Protein AF-A0A2V9NSS1-F1 (afdb_monomer)

Radius of gyration: 25.89 Å; Cα contacts (8 Å, |Δi|>4): 70; chains: 1; bounding box: 56×32×61 Å

Structure (mmCIF, N/CA/C/O backbone):
data_AF-A0A2V9NSS1-F1
#
_entry.id   AF-A0A2V9NSS1-F1
#
loop_
_atom_site.group_PDB
_atom_site.id
_atom_site.type_symbol
_atom_site.label_atom_id
_atom_site.label_alt_id
_atom_site.label_comp_id
_atom_site.label_asym_id
_atom_site.label_entity_id
_atom_site.label_seq_id
_atom_site.pdbx_PDB_ins_code
_atom_site.Cartn_x
_atom_site.Cartn_y
_atom_site.Cartn_z
_atom_site.occupancy
_atom_site.B_iso_or_equiv
_atom_site.auth_seq_id
_atom_site.auth_comp_id
_atom_site.auth_asym_id
_atom_site.auth_atom_id
_atom_site.pdbx_PDB_model_num
ATOM 1 N N . MET A 1 1 ? 8.053 7.323 -10.081 1.00 47.12 1 MET A N 1
ATOM 2 C CA . MET A 1 1 ? 8.844 6.084 -10.286 1.00 47.12 1 MET A CA 1
ATOM 3 C C . MET A 1 1 ? 9.199 5.898 -11.762 1.00 47.12 1 MET A C 1
ATOM 5 O O . MET A 1 1 ? 10.379 5.896 -12.072 1.00 47.12 1 MET A O 1
ATOM 9 N N . ALA A 1 2 ? 8.220 5.835 -12.675 1.00 55.19 2 ALA A N 1
ATOM 10 C CA . ALA A 1 2 ? 8.441 5.571 -14.107 1.00 55.19 2 ALA A CA 1
ATOM 11 C C . ALA A 1 2 ? 8.982 6.748 -14.956 1.00 55.19 2 ALA A C 1
ATOM 13 O O . ALA A 1 2 ? 9.066 6.626 -16.170 1.00 55.19 2 ALA A O 1
ATOM 14 N N . SER A 1 3 ? 9.322 7.890 -14.351 1.00 61.47 3 SER A N 1
ATOM 15 C CA . SER A 1 3 ? 9.871 9.057 -15.061 1.00 61.47 3 SER A CA 1
ATOM 16 C C . SER A 1 3 ? 11.400 9.129 -15.039 1.00 61.47 3 SER A C 1
ATOM 18 O O . SER A 1 3 ? 11.971 9.915 -15.786 1.00 61.47 3 SER A O 1
ATOM 20 N N . LYS A 1 4 ? 12.070 8.338 -14.187 1.00 75.56 4 LYS A N 1
ATOM 21 C CA . LYS A 1 4 ? 13.536 8.302 -14.123 1.00 75.56 4 LYS A CA 1
ATOM 22 C C . LYS A 1 4 ? 14.083 7.399 -15.228 1.00 75.56 4 LYS A C 1
ATOM 24 O O . LYS A 1 4 ? 13.702 6.230 -15.319 1.00 75.56 4 LYS A O 1
ATOM 29 N N . THR A 1 5 ? 14.968 7.946 -16.050 1.00 79.44 5 THR A N 1
ATOM 30 C CA . THR A 1 5 ? 15.567 7.287 -17.217 1.00 79.44 5 THR A CA 1
ATOM 31 C C . THR A 1 5 ? 17.037 6.963 -16.979 1.00 79.44 5 THR A C 1
ATOM 33 O O . THR A 1 5 ? 17.644 7.462 -16.036 1.00 79.44 5 THR A O 1
ATOM 36 N N . GLY A 1 6 ? 17.621 6.143 -17.853 1.00 85.38 6 GLY A N 1
ATOM 37 C CA . GLY A 1 6 ? 19.046 5.825 -17.788 1.00 85.38 6 GLY A CA 1
ATOM 38 C C . GLY A 1 6 ? 19.441 5.170 -16.460 1.00 85.38 6 GLY A C 1
ATOM 39 O O . GLY A 1 6 ? 18.709 4.328 -15.937 1.00 85.38 6 GLY A O 1
ATOM 40 N N . GLU A 1 7 ? 20.583 5.577 -15.907 1.00 88.69 7 GLU A N 1
ATOM 41 C CA . GLU A 1 7 ? 21.148 4.994 -14.681 1.00 88.69 7 GLU A CA 1
ATOM 42 C C . GLU A 1 7 ? 20.416 5.394 -13.389 1.00 88.69 7 GLU A C 1
ATOM 44 O O . GLU A 1 7 ? 20.540 4.726 -12.357 1.00 88.69 7 GLU A O 1
ATOM 49 N N . ASP A 1 8 ? 19.598 6.448 -13.452 1.00 88.25 8 ASP A N 1
ATOM 50 C CA . ASP A 1 8 ? 18.732 6.883 -12.351 1.00 88.25 8 ASP A CA 1
ATOM 51 C C . ASP A 1 8 ? 17.450 6.051 -12.243 1.00 88.25 8 ASP A C 1
ATOM 53 O O . ASP A 1 8 ? 16.678 6.183 -11.283 1.00 88.25 8 ASP A O 1
ATOM 57 N N . SER A 1 9 ? 17.198 5.191 -13.231 1.00 89.25 9 SER A N 1
ATOM 58 C CA . SER A 1 9 ? 16.068 4.278 -13.216 1.00 89.25 9 SER A CA 1
ATOM 59 C C . SER A 1 9 ? 16.211 3.253 -12.083 1.00 89.25 9 SER A C 1
ATOM 61 O O . SER A 1 9 ? 17.275 2.646 -11.931 1.00 89.25 9 SER A O 1
ATOM 63 N N . PRO A 1 10 ? 15.140 2.951 -11.322 1.00 90.75 10 PRO A N 1
ATOM 64 C CA . PRO A 1 10 ? 15.181 1.870 -10.336 1.00 90.75 10 PRO A CA 1
ATOM 65 C C . PRO A 1 10 ? 15.500 0.510 -10.977 1.00 90.75 10 PRO A C 1
ATOM 67 O O . PRO A 1 10 ? 16.092 -0.344 -10.323 1.00 90.75 10 PRO A O 1
ATOM 70 N N . PHE A 1 11 ? 15.183 0.334 -12.264 1.00 90.94 11 PHE A N 1
ATOM 71 C CA . PHE A 1 11 ? 15.504 -0.871 -13.031 1.00 90.94 11 PHE A CA 1
ATOM 72 C C . PHE A 1 11 ? 17.003 -1.011 -13.344 1.00 90.94 11 PHE A C 1
ATOM 74 O O . PHE A 1 11 ? 17.453 -2.109 -13.652 1.00 90.94 11 PHE A O 1
ATOM 81 N N . TYR A 1 12 ? 17.784 0.069 -13.229 1.00 93.44 12 TYR A N 1
ATOM 82 C CA . TYR A 1 12 ? 19.243 0.033 -13.361 1.00 93.44 12 TYR A CA 1
ATOM 83 C C . TYR A 1 12 ? 19.952 -0.240 -12.024 1.00 93.44 12 TYR A C 1
ATOM 85 O O . TYR A 1 12 ? 21.122 -0.614 -12.012 1.00 93.44 12 TYR A O 1
ATOM 93 N N . LYS A 1 13 ? 19.259 -0.103 -10.880 1.00 91.12 13 LYS A N 1
ATOM 94 C CA . LYS A 1 13 ? 19.855 -0.257 -9.539 1.00 91.12 13 LYS A CA 1
ATOM 95 C C . LYS A 1 13 ? 20.662 -1.555 -9.366 1.00 91.12 13 LYS A C 1
ATOM 97 O O . LYS A 1 13 ? 21.778 -1.444 -8.866 1.00 91.12 13 LYS A O 1
ATOM 102 N N . PRO A 1 14 ? 20.182 -2.740 -9.797 1.00 89.81 14 PRO A N 1
ATOM 103 C CA . PRO A 1 14 ? 20.934 -3.988 -9.641 1.00 89.81 14 PRO A CA 1
ATOM 104 C C . PRO A 1 14 ? 22.241 -4.034 -10.431 1.00 89.81 14 PRO A C 1
ATOM 106 O O . PRO A 1 14 ? 23.071 -4.889 -10.168 1.00 89.81 14 PRO A O 1
ATOM 109 N N . LEU A 1 15 ? 22.420 -3.147 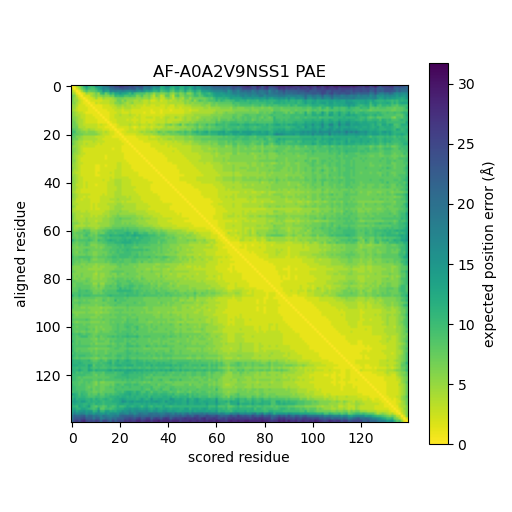-11.412 1.00 92.44 15 LEU A N 1
ATOM 110 C CA . LEU A 1 15 ? 23.631 -3.116 -12.215 1.00 92.44 15 LEU A CA 1
ATOM 111 C C . LEU A 1 15 ? 24.700 -2.245 -11.570 1.00 92.44 15 LEU A C 1
ATOM 113 O O . LEU A 1 15 ? 25.857 -2.404 -11.919 1.00 92.44 15 LEU A O 1
ATOM 117 N N . LYS A 1 16 ? 24.380 -1.327 -10.646 1.00 89.69 16 LYS A N 1
ATOM 118 C CA . LYS A 1 16 ? 25.381 -0.401 -10.075 1.00 89.69 16 LYS A CA 1
ATOM 119 C C . LYS A 1 16 ? 26.601 -1.125 -9.501 1.00 89.69 16 LYS A C 1
ATOM 121 O O . LYS A 1 16 ? 27.714 -0.647 -9.681 1.00 89.69 16 LYS A O 1
ATOM 126 N N . GLU A 1 17 ? 26.393 -2.308 -8.940 1.00 90.88 17 GLU A N 1
ATOM 127 C CA . GLU A 1 17 ? 27.448 -3.180 -8.439 1.00 90.88 17 GLU A CA 1
ATOM 128 C C . GLU A 1 17 ? 27.233 -4.593 -8.981 1.00 90.88 17 GLU A C 1
ATOM 130 O O . GLU A 1 17 ? 26.120 -5.116 -8.935 1.00 90.88 17 GLU A O 1
ATOM 135 N N . PHE A 1 18 ? 28.295 -5.208 -9.499 1.00 91.50 18 PHE A N 1
ATOM 136 C CA . PHE A 1 18 ? 28.280 -6.605 -9.922 1.00 91.50 18 PHE A CA 1
ATOM 137 C C . PHE A 1 18 ? 29.078 -7.467 -8.940 1.00 91.50 18 PHE A C 1
ATOM 139 O O . PHE A 1 18 ? 30.082 -7.003 -8.396 1.00 91.50 18 PHE A O 1
ATOM 146 N N . PRO A 1 19 ? 28.690 -8.741 -8.746 1.00 93.06 19 PRO A N 1
ATOM 147 C CA . PRO A 1 19 ? 29.557 -9.718 -8.104 1.00 93.06 19 PRO A CA 1
ATOM 148 C C . PRO A 1 19 ? 30.883 -9.852 -8.862 1.00 93.06 19 PRO A C 1
ATOM 150 O O . PRO A 1 19 ? 30.907 -9.802 -10.092 1.00 93.06 19 PRO A O 1
ATOM 153 N N . SER A 1 20 ? 31.971 -10.126 -8.140 1.00 90.19 20 SER A N 1
ATOM 154 C CA . SER A 1 20 ? 33.308 -10.328 -8.724 1.00 90.19 20 SER A CA 1
ATOM 155 C C . SER A 1 20 ? 33.399 -11.515 -9.691 1.00 90.19 20 SER A C 1
ATOM 157 O O . SER A 1 20 ? 34.362 -11.624 -10.443 1.00 90.19 20 SER A O 1
ATOM 159 N N . SER A 1 21 ? 32.398 -12.401 -9.699 1.00 95.06 21 SER A N 1
ATOM 160 C CA . SER A 1 21 ? 32.286 -13.518 -10.639 1.00 95.06 21 SER A CA 1
ATOM 161 C C . SER A 1 21 ? 31.861 -13.109 -12.054 1.00 95.06 21 SER A C 1
ATOM 163 O O . SER A 1 21 ? 31.931 -13.936 -12.961 1.00 95.06 21 SER A O 1
ATOM 165 N N . VAL A 1 22 ? 31.411 -11.867 -12.269 1.00 94.12 22 VAL A N 1
ATOM 166 C CA . VAL A 1 22 ? 30.978 -11.378 -13.585 1.00 94.12 22 VAL A CA 1
ATOM 167 C C . VAL A 1 22 ? 32.113 -10.603 -14.248 1.00 94.12 22 VAL A C 1
ATOM 169 O O . VAL A 1 22 ? 32.534 -9.562 -13.747 1.00 94.12 22 VAL A O 1
ATOM 172 N N . ALA A 1 23 ? 32.579 -11.079 -15.403 1.00 96.44 23 ALA A N 1
ATOM 173 C CA . ALA A 1 23 ? 33.649 -10.429 -16.157 1.00 96.44 23 ALA A CA 1
ATOM 174 C C . ALA A 1 23 ? 33.254 -9.019 -16.635 1.00 96.44 23 ALA A C 1
ATOM 176 O O . ALA A 1 23 ? 32.116 -8.793 -17.050 1.00 96.44 23 ALA A O 1
ATOM 177 N N . ASP A 1 24 ? 34.207 -8.085 -16.664 1.00 94.25 24 ASP A N 1
ATOM 178 C CA . ASP A 1 24 ? 33.967 -6.673 -17.014 1.00 94.25 24 ASP A CA 1
ATOM 179 C C . ASP A 1 24 ? 33.298 -6.482 -18.384 1.00 94.25 24 ASP A C 1
ATOM 181 O O . ASP A 1 24 ? 32.429 -5.622 -18.554 1.00 94.25 24 ASP A O 1
ATOM 185 N N . ALA A 1 25 ? 33.659 -7.315 -19.367 1.00 95.81 25 ALA A N 1
ATOM 186 C CA . ALA A 1 25 ? 33.045 -7.295 -20.693 1.00 95.81 25 ALA A CA 1
ATOM 187 C C . ALA A 1 25 ? 31.540 -7.609 -20.634 1.00 95.81 25 ALA A C 1
ATOM 189 O O . ALA A 1 25 ? 30.736 -6.948 -21.298 1.00 95.81 25 ALA A O 1
ATOM 190 N N . ASP A 1 26 ? 31.147 -8.571 -19.797 1.00 95.94 26 ASP A N 1
ATOM 191 C CA . ASP A 1 26 ? 29.745 -8.905 -19.571 1.00 95.94 26 ASP A CA 1
ATOM 192 C C . ASP A 1 26 ? 29.029 -7.836 -18.755 1.00 95.94 26 ASP A C 1
ATOM 194 O O . ASP A 1 26 ? 27.898 -7.488 -19.089 1.00 95.94 26 ASP A O 1
ATOM 198 N N . GLN A 1 27 ? 29.684 -7.250 -17.748 1.00 95.25 27 GLN A N 1
ATOM 199 C CA . GLN A 1 27 ? 29.114 -6.128 -17.003 1.00 95.25 27 GLN A CA 1
ATOM 200 C C . GLN A 1 27 ? 28.757 -4.975 -17.946 1.00 95.25 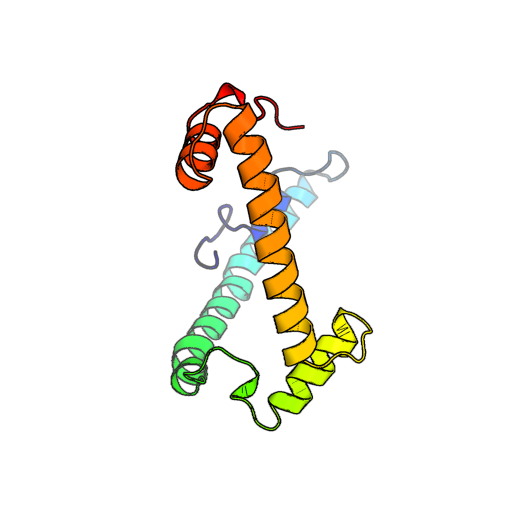27 GLN A C 1
ATOM 202 O O . GLN A 1 27 ? 27.626 -4.486 -17.930 1.00 95.25 27 GLN A O 1
ATOM 207 N N . LYS A 1 28 ? 29.688 -4.577 -18.823 1.00 94.69 28 LYS A N 1
ATOM 208 C CA . LYS A 1 28 ? 29.460 -3.521 -19.818 1.00 94.69 28 LYS A CA 1
ATOM 209 C C . LYS A 1 28 ? 28.317 -3.878 -20.772 1.00 94.69 28 LYS A C 1
ATOM 211 O O . LYS A 1 28 ? 27.3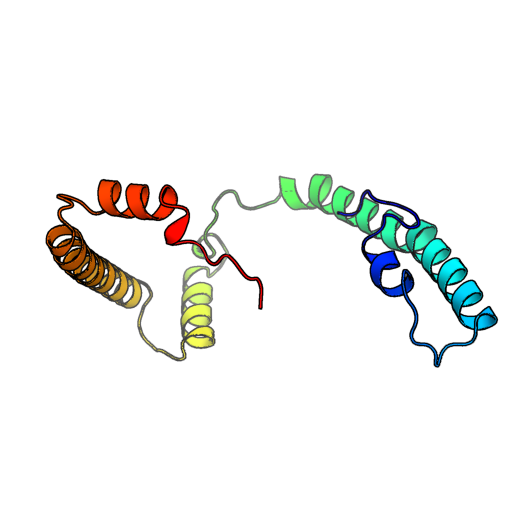86 -3.089 -20.931 1.00 94.69 28 LYS A O 1
ATOM 216 N N . ARG A 1 29 ? 28.340 -5.086 -21.346 1.00 96.69 29 ARG A N 1
ATOM 217 C CA . ARG A 1 29 ? 27.287 -5.576 -22.252 1.00 96.69 29 ARG A CA 1
ATOM 218 C C . ARG A 1 29 ? 25.906 -5.550 -21.592 1.00 96.69 29 ARG A C 1
ATOM 220 O O . ARG A 1 29 ? 24.929 -5.142 -22.218 1.00 96.69 29 ARG A O 1
ATOM 227 N N . LEU A 1 30 ? 25.810 -5.983 -20.334 1.00 95.56 30 LEU A N 1
ATOM 228 C CA . LEU A 1 30 ? 24.559 -6.016 -19.576 1.00 95.56 30 LEU A CA 1
ATOM 229 C C . LEU A 1 30 ? 24.046 -4.607 -19.259 1.00 95.56 30 LEU A C 1
ATOM 231 O O . LEU A 1 30 ? 22.851 -4.357 -19.414 1.00 95.56 30 LEU A O 1
ATOM 235 N N . ARG A 1 31 ? 24.930 -3.671 -18.887 1.00 95.50 31 ARG A N 1
ATOM 236 C CA . ARG A 1 31 ? 24.575 -2.254 -18.693 1.00 95.50 31 ARG A CA 1
ATOM 237 C C . ARG A 1 31 ? 23.945 -1.653 -19.935 1.00 95.50 31 ARG A C 1
ATOM 239 O O . ARG A 1 31 ? 22.838 -1.125 -19.865 1.00 95.50 31 ARG A O 1
ATOM 246 N N . GLU A 1 32 ? 24.622 -1.777 -21.070 1.00 95.62 32 GLU A N 1
ATOM 247 C CA . GLU A 1 32 ? 24.161 -1.224 -22.344 1.00 95.62 32 GLU A CA 1
ATOM 248 C C . GLU A 1 32 ? 22.823 -1.841 -22.772 1.00 95.62 32 GLU A C 1
ATOM 250 O O . GLU A 1 32 ? 21.885 -1.123 -23.134 1.00 95.62 32 GLU A O 1
ATOM 255 N N . ALA A 1 33 ? 22.695 -3.168 -22.666 1.00 95.88 33 ALA A N 1
ATOM 256 C CA . ALA A 1 33 ? 21.462 -3.873 -22.999 1.00 95.88 33 ALA A CA 1
ATOM 257 C C . ALA A 1 33 ? 20.283 -3.416 -22.126 1.00 95.88 33 ALA A C 1
ATOM 259 O O . ALA A 1 33 ? 19.197 -3.142 -22.642 1.00 95.88 33 ALA A O 1
ATOM 260 N N . VAL A 1 34 ? 20.486 -3.286 -20.813 1.00 95.06 34 VAL A N 1
ATOM 261 C CA . VAL A 1 34 ? 19.424 -2.873 -19.890 1.00 95.06 34 VAL A CA 1
ATOM 262 C C . VAL A 1 34 ? 19.061 -1.404 -20.072 1.00 95.06 34 VAL A C 1
ATOM 264 O O . VAL A 1 34 ? 17.873 -1.090 -20.102 1.00 95.06 34 VAL A O 1
ATOM 267 N N . LEU A 1 35 ? 20.029 -0.508 -20.285 1.00 95.06 35 LEU A N 1
ATOM 268 C CA . LEU A 1 35 ? 19.742 0.896 -20.602 1.00 95.06 35 LEU A CA 1
ATOM 269 C C . LEU A 1 35 ? 18.882 1.021 -21.865 1.00 95.06 35 LEU A C 1
ATOM 271 O O . LEU A 1 35 ? 17.906 1.777 -21.877 1.00 95.06 35 LEU A O 1
ATOM 275 N N . LYS A 1 36 ? 19.176 0.217 -22.895 1.00 95.94 36 LYS A N 1
ATOM 276 C CA . LYS A 1 36 ? 18.371 0.147 -24.119 1.00 95.94 36 LYS A CA 1
ATOM 277 C C . LYS A 1 36 ? 16.940 -0.322 -23.832 1.00 95.94 36 LYS A C 1
ATOM 279 O O . LYS A 1 36 ? 15.985 0.281 -24.320 1.00 95.94 36 LYS A O 1
ATOM 284 N N . VAL A 1 37 ? 16.763 -1.370 -23.028 1.00 95.56 37 VAL A N 1
ATOM 285 C CA . VAL A 1 37 ? 15.429 -1.883 -22.661 1.00 95.56 37 VAL A CA 1
ATOM 286 C C . VAL A 1 37 ? 14.648 -0.867 -21.825 1.00 95.56 37 VAL A C 1
ATOM 288 O O . VAL A 1 37 ? 13.462 -0.648 -22.083 1.00 95.56 37 VAL A O 1
ATOM 291 N N . ILE A 1 38 ? 15.303 -0.197 -20.874 1.00 93.94 38 ILE A N 1
ATOM 292 C CA . ILE A 1 38 ? 14.691 0.870 -20.076 1.00 93.94 38 ILE A CA 1
ATOM 293 C C . ILE A 1 38 ? 14.151 1.959 -21.005 1.00 93.94 38 ILE A C 1
ATOM 295 O O . ILE A 1 38 ? 12.963 2.277 -20.947 1.00 93.94 38 ILE A O 1
ATOM 299 N N . ALA A 1 39 ? 14.997 2.484 -21.893 1.00 93.19 39 ALA A N 1
ATOM 300 C CA . ALA A 1 39 ? 14.645 3.595 -22.769 1.00 93.19 39 ALA A CA 1
ATOM 301 C C . ALA A 1 39 ? 13.559 3.236 -23.794 1.00 93.19 39 ALA A C 1
ATOM 303 O O . ALA A 1 39 ? 12.634 4.016 -24.007 1.00 93.19 39 ALA A O 1
ATOM 304 N N . HIS A 1 40 ? 13.655 2.064 -24.425 1.00 95.06 40 HIS A N 1
ATOM 305 C CA . HIS A 1 40 ? 12.837 1.750 -25.600 1.00 95.06 40 HIS A CA 1
ATOM 306 C C . HIS A 1 40 ? 11.646 0.834 -25.326 1.00 95.06 40 HIS A C 1
ATOM 308 O O . HIS A 1 40 ? 10.750 0.754 -26.162 1.00 95.06 40 HIS A O 1
ATOM 314 N N . GLN A 1 41 ? 11.605 0.147 -24.183 1.00 94.69 41 GLN A N 1
ATOM 315 C CA . GLN A 1 41 ? 10.517 -0.782 -23.867 1.00 94.69 41 GLN A CA 1
ATOM 316 C C . GLN A 1 41 ? 9.796 -0.398 -22.579 1.00 94.69 41 GLN A C 1
ATOM 318 O O . GLN A 1 41 ? 8.584 -0.188 -22.603 1.00 94.69 41 GLN A O 1
ATOM 323 N N . ILE A 1 42 ? 10.531 -0.254 -21.473 1.00 94.00 42 ILE A N 1
ATOM 324 C CA . ILE A 1 42 ? 9.933 -0.037 -20.149 1.00 94.00 42 ILE A CA 1
ATOM 325 C C . ILE A 1 42 ? 9.274 1.339 -20.072 1.00 94.00 42 ILE A C 1
ATOM 327 O O . ILE A 1 42 ? 8.080 1.427 -19.786 1.00 94.00 42 ILE A O 1
ATOM 331 N N . ILE A 1 43 ? 10.017 2.413 -20.355 1.00 92.00 43 ILE A N 1
ATOM 332 C CA . ILE A 1 43 ? 9.485 3.779 -20.252 1.00 92.00 43 ILE A CA 1
ATOM 333 C C . ILE A 1 43 ? 8.264 3.973 -21.173 1.00 92.00 43 ILE A C 1
ATOM 335 O O . ILE A 1 43 ? 7.217 4.389 -20.667 1.00 92.00 43 ILE A O 1
ATOM 339 N N . PRO A 1 44 ? 8.303 3.582 -22.464 1.00 94.31 44 PRO A N 1
ATOM 340 C CA . PRO A 1 44 ? 7.127 3.664 -23.327 1.00 94.31 44 PRO A CA 1
ATOM 341 C C . PRO A 1 44 ? 5.944 2.814 -22.845 1.00 94.31 44 PRO A C 1
ATOM 343 O O . PRO A 1 44 ? 4.796 3.232 -2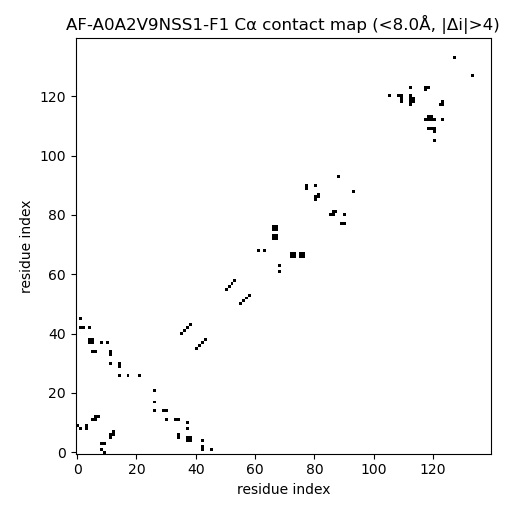2.986 1.00 94.31 44 PRO A O 1
ATOM 346 N N . ALA A 1 45 ? 6.182 1.632 -22.265 1.00 95.56 45 ALA A N 1
ATOM 347 C CA . ALA A 1 45 ? 5.106 0.797 -21.727 1.00 95.56 45 ALA A CA 1
ATOM 348 C C . ALA A 1 45 ? 4.395 1.466 -20.543 1.00 95.56 45 ALA A C 1
ATOM 350 O O . ALA A 1 45 ? 3.165 1.510 -20.519 1.00 95.56 45 ALA A O 1
ATOM 351 N N . TYR A 1 46 ? 5.146 2.057 -19.609 1.00 94.56 46 TYR A N 1
ATOM 352 C CA . TYR A 1 46 ? 4.559 2.826 -18.511 1.00 94.56 46 TYR A CA 1
ATOM 353 C C . TYR A 1 46 ? 3.813 4.068 -19.007 1.00 94.56 46 TYR A C 1
ATOM 355 O O . TYR A 1 46 ? 2.753 4.381 -18.474 1.00 94.56 46 TYR A O 1
ATOM 363 N N . GLN A 1 47 ? 4.315 4.758 -20.035 1.00 94.25 47 GLN A N 1
ATOM 364 C CA . GLN A 1 47 ? 3.615 5.902 -20.631 1.00 94.25 47 GLN A CA 1
ATOM 365 C C . GLN A 1 47 ? 2.268 5.496 -21.239 1.00 94.25 47 GLN A C 1
ATOM 367 O O . GLN A 1 47 ? 1.260 6.160 -20.985 1.00 94.25 47 GLN A O 1
ATOM 372 N N . ARG A 1 48 ? 2.223 4.380 -21.982 1.00 96.62 48 ARG A N 1
ATOM 373 C CA . ARG A 1 48 ? 0.963 3.822 -22.501 1.00 96.62 48 ARG A CA 1
ATOM 374 C C . ARG A 1 48 ? 0.010 3.455 -21.369 1.00 96.62 48 ARG A C 1
ATOM 376 O O . ARG A 1 48 ? -1.149 3.849 -21.406 1.00 96.62 48 ARG A O 1
ATOM 383 N N . PHE A 1 49 ? 0.510 2.775 -20.338 1.00 96.50 49 PHE A N 1
ATOM 384 C CA . PHE A 1 49 ? -0.303 2.393 -19.185 1.00 96.50 49 PHE A CA 1
ATOM 385 C C . PHE A 1 49 ? -0.872 3.609 -18.443 1.00 96.50 49 PHE A C 1
ATOM 387 O O . PHE A 1 49 ? -2.061 3.643 -18.154 1.00 96.50 49 PHE A O 1
ATOM 394 N N . VAL A 1 50 ? -0.065 4.642 -18.182 1.00 95.94 50 VAL A N 1
ATOM 395 C CA . VAL A 1 50 ? -0.534 5.882 -17.537 1.00 95.94 50 VAL A CA 1
ATOM 396 C C . VAL A 1 50 ? -1.573 6.597 -18.396 1.00 95.94 50 VAL A C 1
ATOM 398 O O . VAL A 1 50 ? -2.557 7.101 -17.859 1.00 95.94 50 VAL A O 1
ATOM 401 N N . THR A 1 51 ? -1.372 6.630 -19.714 1.00 97.38 51 THR A N 1
ATOM 402 C CA . THR A 1 51 ? -2.321 7.243 -20.653 1.00 97.38 51 THR A CA 1
ATOM 403 C C . THR A 1 51 ? -3.664 6.522 -20.611 1.00 97.38 51 THR A C 1
ATOM 405 O O . THR A 1 51 ? -4.687 7.171 -20.416 1.00 97.38 51 THR A O 1
ATOM 408 N N . PHE A 1 52 ? -3.654 5.190 -20.683 1.00 97.50 52 PHE A N 1
ATOM 409 C CA . PHE A 1 52 ? -4.851 4.363 -20.532 1.00 97.50 52 PHE A CA 1
ATOM 410 C C . PHE A 1 52 ? -5.527 4.583 -19.171 1.00 97.50 52 PHE A C 1
ATOM 412 O O . PHE A 1 52 ? -6.713 4.898 -19.102 1.00 97.50 52 PHE A O 1
ATOM 419 N N . MET A 1 53 ? -4.763 4.499 -18.075 1.00 96.94 53 MET A N 1
ATOM 420 C CA . MET A 1 53 ? -5.301 4.678 -16.726 1.00 96.94 53 MET A CA 1
ATOM 421 C C . MET A 1 53 ? -5.978 6.038 -16.553 1.00 96.94 53 MET A C 1
ATOM 423 O O . MET A 1 53 ? -7.034 6.114 -15.935 1.00 96.94 53 MET A O 1
ATOM 427 N N . ARG A 1 54 ? -5.384 7.105 -17.099 1.00 96.62 54 ARG A N 1
ATOM 428 C CA . ARG A 1 54 ? -5.905 8.471 -16.987 1.00 96.62 54 ARG A CA 1
ATOM 429 C C . ARG A 1 54 ? -7.114 8.718 -17.882 1.00 96.62 54 ARG A C 1
ATOM 431 O O . ARG A 1 54 ? -8.065 9.341 -17.427 1.00 96.62 54 ARG A O 1
ATOM 438 N N . ASN A 1 55 ? -7.043 8.296 -19.140 1.00 97.31 55 ASN A N 1
ATOM 439 C CA . ASN A 1 55 ? -7.984 8.745 -20.165 1.00 97.31 55 ASN A CA 1
ATOM 440 C C . ASN A 1 55 ? -9.122 7.750 -20.404 1.00 97.31 55 ASN A C 1
ATOM 442 O O . ASN A 1 55 ? -10.192 8.165 -20.828 1.00 97.31 55 ASN A O 1
ATOM 446 N N . GLU A 1 56 ? -8.902 6.461 -20.138 1.00 96.50 56 GLU A N 1
ATOM 447 C CA . GLU A 1 56 ? -9.865 5.397 -20.445 1.00 96.50 56 GLU A CA 1
ATOM 448 C C . GLU A 1 56 ? -10.360 4.669 -19.197 1.00 96.50 56 GLU A C 1
ATOM 450 O O . GLU A 1 56 ? -11.528 4.323 -19.121 1.00 96.50 56 GLU A O 1
ATOM 455 N N . TYR A 1 57 ? -9.512 4.427 -18.195 1.00 95.50 57 TYR A N 1
ATOM 456 C CA . TYR A 1 57 ? -9.945 3.685 -17.006 1.00 95.50 57 TYR A CA 1
ATOM 457 C C . TYR A 1 57 ? -10.563 4.594 -15.936 1.00 95.50 57 TYR A C 1
ATOM 459 O O . TYR A 1 57 ? -11.694 4.376 -15.510 1.00 95.50 57 TYR A O 1
ATOM 467 N N . ALA A 1 58 ? -9.832 5.625 -15.490 1.00 94.75 58 ALA A N 1
ATOM 468 C CA . ALA A 1 58 ? -10.238 6.471 -14.366 1.00 94.75 58 ALA A CA 1
ATOM 469 C C . ALA A 1 58 ? -11.590 7.189 -14.557 1.00 94.75 58 ALA A C 1
ATOM 471 O O . ALA A 1 58 ? -12.351 7.208 -13.590 1.00 94.75 58 ALA A O 1
ATOM 472 N N . PRO A 1 59 ? -11.950 7.719 -15.747 1.00 95.81 59 PRO A N 1
ATOM 473 C CA . PRO A 1 59 ? -13.255 8.358 -15.953 1.00 95.81 59 PRO A CA 1
ATOM 474 C C . PRO A 1 59 ? -14.447 7.407 -15.782 1.00 95.81 59 PRO A C 1
ATOM 476 O O . PRO A 1 59 ? -15.552 7.855 -15.496 1.00 95.81 59 PRO A O 1
ATOM 479 N N . HIS A 1 60 ? -14.221 6.101 -15.937 1.00 94.00 60 HIS A N 1
ATOM 480 C CA . HIS A 1 60 ? -15.224 5.050 -15.755 1.00 94.00 60 HIS A CA 1
ATOM 481 C C . HIS A 1 60 ? -15.073 4.327 -14.407 1.00 94.00 60 HIS A C 1
ATOM 483 O O . HIS A 1 60 ? -15.732 3.317 -14.152 1.00 94.00 60 HIS A O 1
ATOM 489 N N . GLY A 1 61 ? -14.182 4.821 -13.544 1.00 91.06 61 GLY A N 1
ATOM 490 C CA . GLY A 1 61 ? -13.965 4.287 -12.212 1.00 91.06 61 GLY A CA 1
ATOM 491 C C . GLY A 1 61 ? -15.154 4.549 -11.290 1.00 91.06 61 GLY A C 1
ATOM 492 O O . GLY A 1 61 ? -15.829 5.573 -11.371 1.00 91.06 61 GLY A O 1
ATOM 493 N N . ARG A 1 62 ? -15.386 3.618 -10.364 1.00 90.81 62 ARG A N 1
ATOM 494 C CA . ARG A 1 62 ? -16.346 3.784 -9.265 1.00 90.81 62 ARG A CA 1
ATOM 495 C C . ARG A 1 62 ? -15.971 4.973 -8.372 1.00 90.81 62 ARG A C 1
ATOM 497 O O . ARG A 1 62 ? -14.792 5.188 -8.094 1.00 90.81 62 ARG A O 1
ATOM 504 N N . THR A 1 63 ? -16.975 5.685 -7.874 1.00 91.62 63 THR A N 1
ATOM 505 C CA . THR A 1 63 ? -16.808 6.778 -6.900 1.00 91.62 63 THR A CA 1
ATOM 506 C C . THR A 1 63 ? -16.673 6.259 -5.472 1.00 91.62 63 THR A C 1
ATOM 508 O O . THR A 1 63 ? -15.937 6.826 -4.671 1.00 91.62 63 THR A O 1
ATOM 511 N N . GLU A 1 64 ? -17.352 5.155 -5.163 1.00 95.12 64 GLU A N 1
ATOM 512 C CA . GLU A 1 64 ? -17.336 4.547 -3.836 1.00 95.12 64 GLU A CA 1
ATOM 513 C C . GLU A 1 64 ? -16.059 3.728 -3.604 1.00 95.12 64 GLU A C 1
ATOM 515 O O . GLU A 1 64 ? -15.681 2.937 -4.475 1.00 95.12 64 GLU A O 1
ATOM 520 N N . PRO A 1 65 ? -15.406 3.832 -2.431 1.00 91.50 65 PRO A N 1
ATOM 521 C CA . PRO A 1 65 ? -14.134 3.162 -2.152 1.00 91.50 65 PRO A CA 1
ATOM 522 C C . PRO A 1 65 ? -14.289 1.678 -1.785 1.00 91.50 65 PRO A C 1
ATOM 524 O O . PRO A 1 65 ? -13.355 0.893 -1.972 1.00 91.50 65 PRO A O 1
ATOM 527 N N . GLY A 1 66 ? -15.471 1.235 -1.347 1.00 93.31 66 GLY A N 1
ATOM 528 C CA . GLY A 1 66 ? -15.693 -0.122 -0.834 1.00 93.31 66 GLY A CA 1
ATOM 529 C C . GLY A 1 66 ? -16.076 -1.162 -1.892 1.00 93.31 66 GLY A C 1
ATOM 530 O O . GLY A 1 66 ? -16.774 -0.858 -2.853 1.00 93.31 66 GLY A O 1
ATOM 531 N N . VAL A 1 67 ? -15.632 -2.412 -1.710 1.00 94.38 67 VAL A N 1
ATOM 532 C CA . VAL A 1 67 ? -15.952 -3.535 -2.622 1.00 94.38 67 VAL A CA 1
ATOM 533 C C . VAL A 1 67 ? -17.458 -3.820 -2.708 1.00 94.38 67 VAL A C 1
ATOM 535 O O . VAL A 1 67 ? -17.915 -4.369 -3.707 1.00 94.38 67 VAL A O 1
ATOM 538 N N . TRP A 1 68 ? -18.220 -3.398 -1.692 1.00 92.12 68 TRP A N 1
ATOM 539 C CA . TRP A 1 68 ? -19.682 -3.463 -1.644 1.00 92.12 68 TRP A CA 1
ATOM 540 C C . TRP A 1 68 ? -20.350 -2.732 -2.819 1.00 92.12 68 TRP A C 1
ATOM 542 O O . TRP A 1 68 ? -21.428 -3.126 -3.242 1.00 92.12 68 TRP A O 1
ATOM 552 N N . ALA A 1 69 ? -19.690 -1.720 -3.395 1.00 94.62 69 ALA A N 1
ATOM 553 C CA . ALA A 1 69 ? -20.214 -0.952 -4.524 1.00 94.62 69 ALA A CA 1
ATOM 554 C C . ALA A 1 69 ? -20.099 -1.676 -5.881 1.00 94.62 69 ALA A C 1
ATOM 556 O O . ALA A 1 69 ? -20.551 -1.161 -6.902 1.00 94.62 69 ALA A O 1
ATOM 557 N N . LEU A 1 70 ? -19.458 -2.847 -5.924 1.00 93.62 70 LEU A N 1
ATOM 558 C CA . LEU A 1 70 ? -19.409 -3.685 -7.121 1.00 93.62 70 LEU A CA 1
ATOM 559 C C . LEU A 1 70 ? -20.661 -4.572 -7.218 1.00 93.62 70 LEU A C 1
ATOM 561 O O . LEU A 1 70 ? -21.273 -4.880 -6.195 1.00 93.62 70 LEU A O 1
ATOM 565 N N . PRO A 1 71 ? -20.998 -5.081 -8.419 1.00 94.94 71 PRO A N 1
ATOM 566 C CA . PRO A 1 71 ? -21.985 -6.148 -8.555 1.00 94.94 71 PRO A CA 1
ATOM 567 C C . PRO A 1 71 ? -21.641 -7.330 -7.638 1.00 94.94 71 PRO A C 1
ATOM 569 O O . PRO A 1 71 ? -20.494 -7.789 -7.626 1.00 94.94 71 PRO A O 1
ATOM 572 N N . ASP A 1 72 ? -22.620 -7.798 -6.865 1.00 96.06 72 ASP A N 1
ATOM 573 C CA . ASP A 1 72 ? -22.472 -8.827 -5.823 1.00 96.06 72 ASP A CA 1
ATOM 574 C C . ASP A 1 72 ? -21.446 -8.483 -4.726 1.00 96.06 72 ASP A C 1
ATOM 576 O O . ASP A 1 72 ? -20.816 -9.371 -4.143 1.00 96.06 72 ASP A O 1
ATOM 580 N N . GLY A 1 73 ? -21.250 -7.193 -4.439 1.00 96.06 73 GLY A N 1
ATOM 581 C CA . GLY A 1 73 ? -20.226 -6.688 -3.524 1.00 96.06 73 GLY A CA 1
ATOM 582 C C . GLY A 1 73 ? -20.231 -7.346 -2.141 1.00 96.06 73 GLY A C 1
ATOM 583 O O . GLY A 1 73 ? -19.172 -7.729 -1.642 1.00 96.06 73 GLY A O 1
ATOM 584 N N . ASP A 1 74 ? -21.407 -7.585 -1.564 1.00 95.56 74 ASP A N 1
ATOM 585 C CA . ASP A 1 74 ? -21.543 -8.270 -0.274 1.00 95.56 74 ASP A CA 1
ATOM 586 C C . ASP A 1 74 ? -21.052 -9.722 -0.319 1.00 95.56 74 ASP A C 1
ATOM 588 O O . ASP A 1 74 ? -20.363 -10.191 0.589 1.00 95.56 74 ASP A O 1
ATOM 592 N N . ALA A 1 75 ? -21.380 -10.452 -1.389 1.00 96.31 75 ALA A N 1
ATOM 593 C CA . ALA A 1 75 ? -20.924 -11.827 -1.572 1.00 96.31 75 ALA A CA 1
ATOM 594 C C . ALA A 1 75 ? -19.409 -11.874 -1.810 1.00 96.31 75 ALA A C 1
ATOM 596 O O . ALA A 1 75 ? -18.720 -12.721 -1.237 1.00 96.31 75 ALA A O 1
ATOM 597 N N . ARG A 1 76 ? -18.873 -10.922 -2.586 1.00 96.94 76 ARG A N 1
ATOM 598 C CA . ARG A 1 76 ? -17.426 -10.756 -2.793 1.00 96.94 76 ARG A CA 1
ATOM 599 C C . ARG A 1 76 ? -16.704 -10.475 -1.482 1.00 96.94 76 ARG A C 1
ATOM 601 O O . ARG A 1 76 ? -15.655 -11.067 -1.235 1.00 96.94 76 ARG A O 1
ATOM 608 N N . TYR A 1 77 ? -17.261 -9.605 -0.640 1.00 96.88 77 TYR A N 1
ATOM 609 C CA . TYR A 1 77 ? -16.666 -9.271 0.647 1.00 96.88 77 TYR A CA 1
ATOM 610 C C . TYR A 1 77 ? -16.685 -10.463 1.608 1.00 96.88 77 TYR A C 1
ATOM 612 O O . TYR A 1 77 ? -15.649 -10.800 2.178 1.00 96.88 77 TYR A O 1
ATOM 620 N N . ARG A 1 78 ? -17.812 -11.181 1.709 1.00 95.88 78 ARG A N 1
ATOM 621 C CA . ARG A 1 78 ? -17.902 -12.423 2.499 1.00 95.88 78 ARG A CA 1
ATOM 622 C C . ARG A 1 78 ? -16.913 -13.489 2.031 1.00 95.88 78 ARG A C 1
ATOM 624 O O . ARG A 1 78 ? -16.235 -14.103 2.851 1.00 95.88 78 ARG A O 1
ATOM 631 N N . TYR A 1 79 ? -16.781 -13.682 0.719 1.00 96.06 79 TYR A N 1
ATOM 632 C CA . TYR A 1 79 ? -15.783 -14.598 0.170 1.00 96.06 79 TYR A CA 1
ATOM 633 C C . TYR A 1 79 ? -14.354 -14.166 0.525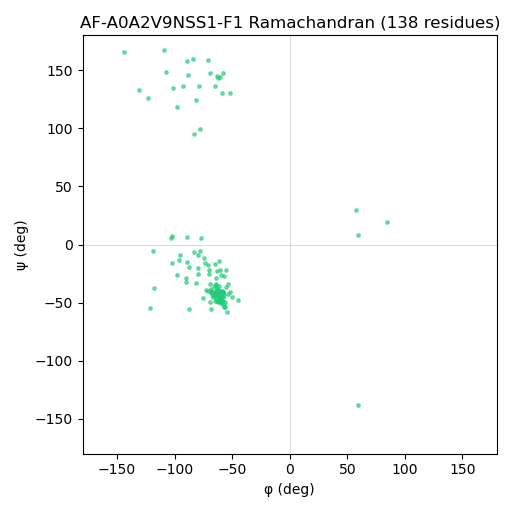 1.00 96.06 79 TYR A C 1
ATOM 635 O O . TYR A 1 79 ? -13.535 -15.001 0.908 1.00 96.06 79 TYR A O 1
ATOM 643 N N . ALA A 1 80 ? -14.049 -12.867 0.436 1.00 96.25 80 ALA A N 1
ATOM 644 C CA . ALA A 1 80 ? -12.739 -12.335 0.798 1.00 96.25 80 ALA A CA 1
ATOM 645 C C . ALA A 1 80 ? -12.415 -12.550 2.284 1.00 96.25 80 ALA A C 1
ATOM 647 O O . ALA A 1 80 ? -11.300 -12.972 2.587 1.00 96.25 80 ALA A O 1
ATOM 648 N N . ILE A 1 81 ? -13.386 -12.338 3.184 1.00 97.12 81 ILE A N 1
ATOM 649 C CA . ILE A 1 81 ? -13.260 -12.652 4.615 1.00 97.12 81 ILE A CA 1
ATOM 650 C C . ILE A 1 81 ? -12.864 -14.116 4.782 1.00 97.12 81 ILE A C 1
ATOM 652 O O . ILE A 1 81 ? -11.780 -14.398 5.288 1.00 97.12 81 ILE A O 1
ATOM 656 N N . ARG A 1 82 ? -13.671 -15.048 4.262 1.00 97.12 82 ARG A N 1
ATOM 657 C CA . ARG A 1 82 ? -13.393 -16.480 4.409 1.00 97.12 82 ARG A CA 1
ATOM 658 C C . ARG A 1 82 ? -12.049 -16.879 3.802 1.00 97.12 82 ARG A C 1
ATOM 660 O O . ARG A 1 82 ? -11.319 -17.665 4.393 1.00 97.12 82 ARG A O 1
ATOM 667 N N . ARG A 1 83 ? -11.678 -16.324 2.647 1.00 97.62 83 ARG A N 1
ATOM 668 C CA . ARG A 1 83 ? -10.389 -16.615 2.002 1.00 97.62 83 ARG A CA 1
ATOM 669 C C . ARG A 1 83 ? -9.191 -16.122 2.820 1.00 97.62 83 ARG A C 1
ATOM 671 O O . ARG A 1 83 ? -8.151 -16.768 2.785 1.00 97.62 83 ARG A O 1
ATOM 678 N N . MET A 1 84 ? -9.311 -14.983 3.500 1.00 97.44 84 MET A N 1
ATOM 679 C CA . MET A 1 84 ? -8.188 -14.350 4.199 1.00 97.44 84 MET A CA 1
ATOM 680 C C . MET A 1 84 ? -8.046 -14.815 5.650 1.00 97.44 84 MET A C 1
ATOM 682 O O . MET A 1 84 ? -6.935 -14.873 6.165 1.00 97.44 84 MET A O 1
ATOM 686 N N . THR A 1 85 ? -9.158 -15.139 6.311 1.00 96.62 85 THR A N 1
ATOM 687 C CA . THR A 1 85 ? -9.186 -15.459 7.747 1.00 96.62 85 THR A CA 1
ATOM 688 C C . THR A 1 85 ? -9.679 -16.869 8.040 1.00 96.62 85 THR A C 1
ATOM 690 O O . THR A 1 85 ? -9.660 -17.282 9.195 1.00 96.62 85 THR A O 1
ATOM 693 N N . THR A 1 86 ? -10.131 -17.619 7.028 1.00 97.56 86 THR A N 1
ATOM 694 C CA . THR A 1 86 ? -10.710 -18.974 7.149 1.00 97.56 86 THR A CA 1
ATOM 695 C C . THR A 1 86 ? -11.947 -19.080 8.042 1.00 97.56 86 THR A C 1
ATOM 697 O O . THR A 1 86 ? -12.420 -20.181 8.304 1.00 97.56 86 THR A O 1
ATOM 700 N N . THR A 1 87 ? -12.496 -17.948 8.483 1.00 95.88 87 THR A N 1
ATOM 701 C CA . THR A 1 87 ? -13.653 -17.897 9.375 1.00 95.88 87 THR A CA 1
ATOM 702 C C . THR A 1 87 ? -14.964 -17.883 8.598 1.00 95.88 87 THR A C 1
ATOM 704 O O . THR A 1 87 ? -15.012 -17.456 7.442 1.00 95.88 87 THR A O 1
ATOM 707 N N . ASP A 1 88 ? -16.031 -18.289 9.280 1.00 96.00 88 ASP A N 1
ATOM 708 C CA . ASP A 1 88 ? -17.413 -18.188 8.806 1.00 96.00 88 ASP A CA 1
ATOM 709 C C . ASP A 1 88 ? -18.183 -17.030 9.459 1.00 96.00 88 ASP A C 1
ATOM 711 O O . ASP A 1 88 ? -19.382 -16.872 9.232 1.00 96.00 88 ASP A O 1
ATOM 715 N N . LEU A 1 89 ? -17.501 -16.202 10.259 1.00 97.25 89 LEU A N 1
ATOM 716 C CA . LEU A 1 89 ? -18.092 -15.000 10.842 1.00 97.25 89 LEU A CA 1
ATOM 717 C C . LEU A 1 89 ? -18.518 -14.001 9.759 1.00 97.25 89 LEU A C 1
ATOM 719 O O . LEU A 1 89 ? -17.834 -13.800 8.751 1.00 97.25 89 LEU A O 1
ATOM 723 N N . SER A 1 90 ? -19.643 -13.334 10.005 1.00 96.00 90 SER A N 1
ATOM 724 C CA . SER A 1 90 ? -20.132 -12.257 9.152 1.00 96.00 90 SER A CA 1
ATOM 725 C C . SER A 1 90 ? -19.266 -10.990 9.285 1.00 96.00 90 SER A C 1
ATOM 727 O O . SER A 1 90 ? -18.597 -10.799 10.306 1.00 96.00 90 SER A O 1
ATOM 729 N N . PRO A 1 91 ? -19.299 -10.086 8.284 1.00 95.94 91 PRO A N 1
ATOM 730 C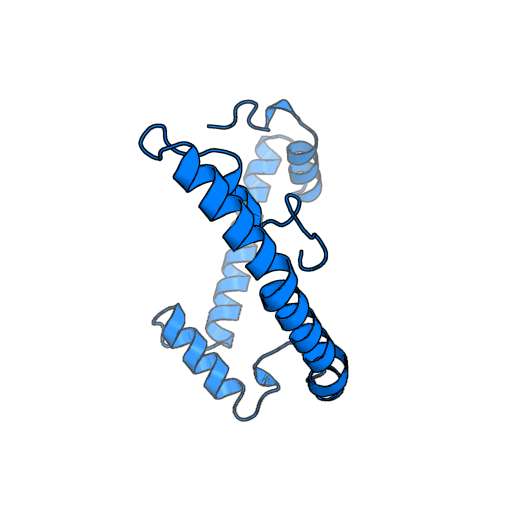 CA . PRO A 1 91 ? -18.730 -8.743 8.393 1.00 95.94 91 PRO A CA 1
ATOM 731 C C . PRO A 1 91 ? -19.076 -8.024 9.701 1.00 95.94 91 PRO A C 1
ATOM 733 O O . PRO A 1 91 ? -18.181 -7.508 10.365 1.00 95.94 91 PRO A O 1
ATOM 736 N N . ASP A 1 92 ? -20.353 -8.047 10.085 1.00 96.50 92 ASP A N 1
ATOM 737 C CA . ASP A 1 92 ? -20.848 -7.343 11.269 1.00 96.50 92 ASP A CA 1
ATOM 738 C C . ASP A 1 92 ? -20.303 -7.969 12.554 1.00 96.50 92 ASP A C 1
ATOM 740 O O . ASP A 1 92 ? -19.857 -7.262 13.450 1.00 96.50 92 ASP A O 1
ATOM 744 N N . GLN A 1 93 ? -20.237 -9.303 12.631 1.00 97.81 93 GLN A N 1
ATOM 745 C CA . GLN A 1 93 ? -19.630 -9.985 13.778 1.00 97.81 93 GLN A CA 1
ATOM 746 C C . GLN A 1 93 ? -18.150 -9.622 13.931 1.00 97.81 93 GLN A C 1
ATOM 748 O O . GLN A 1 93 ? -17.680 -9.394 15.044 1.00 97.81 93 GLN A O 1
ATOM 753 N N . ILE A 1 94 ? -17.413 -9.551 12.820 1.00 97.44 94 ILE A N 1
ATOM 754 C CA . ILE A 1 94 ? -16.002 -9.151 12.827 1.00 97.44 94 ILE A CA 1
ATOM 755 C C . ILE A 1 94 ? -15.857 -7.687 13.255 1.00 97.44 94 ILE A C 1
ATOM 757 O O . ILE A 1 94 ? -14.962 -7.376 14.040 1.00 97.44 94 ILE A O 1
ATOM 761 N N . TYR A 1 95 ? -16.736 -6.801 12.779 1.00 97.38 95 TYR A N 1
ATOM 762 C CA . TYR A 1 95 ? -16.758 -5.397 13.184 1.00 97.38 95 TYR A CA 1
ATOM 763 C C . TYR A 1 95 ? -16.975 -5.248 14.695 1.00 97.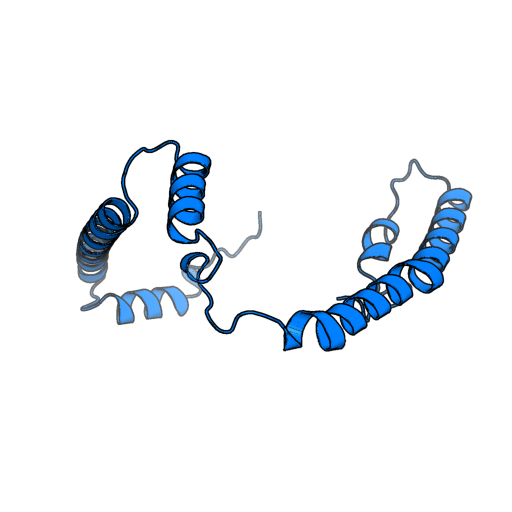38 95 TYR A C 1
ATOM 765 O O . TYR A 1 95 ? -16.178 -4.587 15.359 1.00 97.38 95 TYR A O 1
ATOM 773 N N . GLU A 1 96 ? -17.977 -5.927 15.255 1.00 98.38 96 GLU A N 1
ATOM 774 C CA . GLU A 1 96 ? -18.271 -5.877 16.692 1.00 98.38 96 GLU A CA 1
ATOM 775 C C . GLU A 1 96 ? -17.114 -6.412 17.544 1.00 98.38 96 GLU A C 1
ATOM 777 O O . GLU A 1 96 ? -16.744 -5.809 18.555 1.00 98.38 96 GLU A O 1
ATOM 782 N N . ILE A 1 97 ? -16.478 -7.510 17.114 1.00 97.88 97 ILE A N 1
ATOM 783 C CA . ILE A 1 97 ? -15.260 -8.015 17.761 1.00 97.88 97 ILE A CA 1
ATOM 784 C C . ILE A 1 97 ? -14.171 -6.939 17.729 1.00 97.88 97 ILE A C 1
ATOM 786 O O . ILE A 1 97 ? -13.572 -6.653 18.764 1.00 97.88 97 ILE A O 1
ATOM 790 N N . GLY A 1 98 ? -13.937 -6.313 16.574 1.00 97.69 98 GLY A N 1
ATOM 791 C CA . GLY A 1 98 ? -12.940 -5.256 16.415 1.00 97.69 98 GLY A CA 1
ATOM 792 C C . GLY A 1 98 ? -13.189 -4.060 17.334 1.00 97.69 98 GLY A C 1
ATOM 793 O O . GLY A 1 98 ? -12.272 -3.624 18.025 1.00 97.69 98 GLY A O 1
ATOM 794 N N . MET A 1 99 ? -14.428 -3.571 17.408 1.00 98.50 99 MET A N 1
ATOM 795 C CA . MET A 1 99 ? -14.800 -2.451 18.280 1.00 98.50 99 MET A CA 1
ATOM 796 C C . MET A 1 99 ? -14.619 -2.786 19.762 1.00 98.50 99 MET A C 1
ATOM 798 O O . MET A 1 99 ? -14.123 -1.958 20.530 1.00 98.50 99 MET A O 1
ATOM 802 N N . LYS A 1 100 ? -14.965 -4.014 20.166 1.00 98.38 100 LYS A N 1
ATOM 803 C CA . LYS A 1 100 ? -14.710 -4.499 21.525 1.00 98.38 100 LYS A CA 1
ATOM 804 C C . LYS A 1 100 ? -13.209 -4.530 21.827 1.00 98.38 100 LYS A C 1
ATOM 806 O O . LYS A 1 100 ? -12.794 -3.993 22.850 1.00 98.38 100 LYS A O 1
ATOM 811 N N . GLN A 1 101 ? -12.410 -5.121 20.936 1.00 98.12 101 GLN A N 1
ATOM 812 C CA . GLN A 1 101 ? -10.960 -5.229 21.119 1.00 98.12 101 GLN A CA 1
ATOM 813 C C . GLN A 1 101 ? -10.276 -3.859 21.154 1.00 98.12 101 GLN A C 1
ATOM 815 O O . GLN A 1 101 ? -9.398 -3.645 21.986 1.00 98.12 101 GLN A O 1
ATOM 820 N N . LEU A 1 102 ? -10.710 -2.916 20.310 1.00 97.81 102 LEU A N 1
ATOM 821 C CA . LEU A 1 102 ? -10.203 -1.544 20.315 1.00 97.81 102 LEU A CA 1
ATOM 822 C C . LEU A 1 102 ? -10.396 -0.896 21.690 1.00 97.81 102 LEU A C 1
ATOM 824 O O . LEU A 1 102 ? -9.434 -0.418 22.282 1.00 97.81 102 LEU A O 1
ATOM 828 N N . LYS A 1 103 ? -11.618 -0.951 22.229 1.00 97.81 103 LYS A N 1
ATOM 829 C CA . LYS A 1 103 ? -11.930 -0.386 23.547 1.00 97.81 103 LYS A CA 1
ATOM 830 C C . LYS A 1 103 ? -11.116 -1.035 24.671 1.00 97.81 103 LYS A C 1
ATOM 832 O O . LYS A 1 103 ? -10.663 -0.336 25.574 1.00 97.81 103 LYS A O 1
ATOM 837 N N . GLU A 1 104 ? -10.960 -2.358 24.640 1.00 98.00 104 GLU A N 1
ATOM 838 C CA . GLU A 1 104 ? -10.170 -3.099 25.634 1.00 98.00 104 GLU A CA 1
ATOM 839 C C . GLU A 1 104 ? -8.691 -2.689 25.576 1.00 98.00 104 GLU A C 1
ATOM 841 O O . GLU A 1 104 ? -8.122 -2.298 26.594 1.00 98.00 104 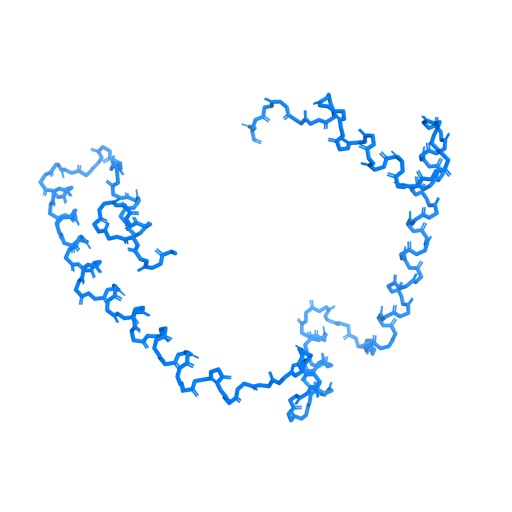GLU A O 1
ATOM 846 N N . THR A 1 105 ? -8.103 -2.656 24.377 1.00 97.81 105 THR A N 1
ATOM 847 C CA . THR A 1 105 ? -6.698 -2.267 24.182 1.00 97.81 105 THR A CA 1
ATOM 848 C C . THR A 1 105 ? -6.452 -0.807 24.571 1.00 97.81 105 THR A C 1
ATOM 850 O O . THR A 1 105 ? -5.466 -0.510 25.240 1.00 97.81 105 THR A O 1
ATOM 853 N N . GLU A 1 106 ? -7.348 0.120 24.220 1.00 97.19 106 GLU A N 1
ATOM 854 C CA . GLU A 1 106 ? -7.222 1.527 24.624 1.00 97.19 106 GLU A CA 1
ATOM 855 C C . GLU A 1 106 ? -7.271 1.698 26.148 1.00 97.19 106 GLU A C 1
ATOM 857 O O . GLU A 1 106 ? -6.521 2.503 26.705 1.00 97.19 106 GLU A O 1
ATOM 862 N N . ALA A 1 107 ? -8.109 0.924 26.844 1.00 97.88 107 ALA A N 1
ATOM 863 C CA . ALA A 1 107 ? -8.171 0.950 28.302 1.00 97.88 107 ALA A CA 1
ATOM 864 C C . ALA A 1 107 ? -6.869 0.437 28.941 1.00 97.88 107 ALA A C 1
ATOM 866 O O . ALA A 1 107 ? -6.365 1.049 29.887 1.00 97.88 107 ALA A O 1
ATOM 867 N N . GLU A 1 108 ? -6.302 -0.647 28.409 1.00 98.00 108 GLU A N 1
ATOM 868 C CA . GLU A 1 108 ? -5.016 -1.191 28.858 1.00 98.00 108 GLU A CA 1
ATOM 869 C C . GLU A 1 108 ? -3.868 -0.207 28.608 1.00 98.00 108 GLU A C 1
ATOM 871 O O . GLU A 1 108 ? -3.092 0.092 29.520 1.00 98.00 108 GLU A O 1
ATOM 876 N N . MET A 1 109 ? -3.801 0.370 27.406 1.00 97.75 109 MET A N 1
ATOM 877 C CA . MET A 1 109 ? -2.814 1.395 27.073 1.00 97.75 109 MET A CA 1
ATOM 878 C C . MET A 1 109 ? -2.929 2.604 28.007 1.00 97.75 109 MET A C 1
ATOM 880 O O . MET A 1 109 ? -1.910 3.135 28.444 1.00 97.75 109 MET A O 1
ATOM 884 N N . LEU A 1 110 ? -4.150 3.040 28.341 1.00 98.00 110 LEU A N 1
ATOM 885 C CA . LEU A 1 110 ? -4.365 4.189 29.221 1.00 98.00 110 LEU A CA 1
ATOM 886 C C . LEU A 1 110 ? -3.928 3.884 30.657 1.00 98.00 110 LEU A C 1
ATOM 888 O O . LEU A 1 110 ? -3.362 4.750 31.323 1.00 98.00 110 LEU A O 1
ATOM 892 N N . ALA A 1 111 ? -4.164 2.663 31.139 1.00 97.94 111 ALA A N 1
ATOM 893 C CA . ALA A 1 111 ? -3.676 2.233 32.445 1.00 97.94 111 ALA A CA 1
ATOM 894 C C . ALA A 1 111 ? -2.143 2.294 32.514 1.00 97.94 111 ALA A C 1
ATOM 896 O O . ALA A 1 111 ? -1.601 2.796 33.497 1.00 97.94 111 ALA A O 1
ATOM 897 N N . VAL A 1 112 ? -1.452 1.858 31.456 1.00 96.81 112 VAL A N 1
ATOM 898 C CA . VAL A 1 112 ? 0.010 1.977 31.347 1.00 96.81 112 VAL A CA 1
ATOM 899 C C . VAL A 1 112 ? 0.437 3.444 31.275 1.00 96.81 112 VAL A C 1
ATOM 901 O O . VAL A 1 112 ? 1.292 3.860 32.049 1.00 96.81 112 VAL A O 1
ATOM 904 N N . ALA A 1 113 ? -0.187 4.259 30.422 1.00 97.31 113 ALA A N 1
ATOM 905 C CA . ALA A 1 113 ? 0.125 5.685 30.287 1.00 97.31 113 ALA A CA 1
ATOM 906 C C . ALA A 1 113 ? 0.054 6.427 31.637 1.00 97.31 113 ALA A C 1
ATOM 908 O O . ALA A 1 113 ? 0.963 7.181 31.987 1.00 97.31 113 ALA A O 1
ATOM 909 N N . LYS A 1 114 ? -0.967 6.127 32.450 1.00 97.44 114 LYS A N 1
ATOM 910 C CA . LYS A 1 114 ? -1.124 6.687 33.801 1.00 97.44 114 LYS A CA 1
ATOM 911 C C . LYS A 1 114 ? -0.011 6.282 34.762 1.00 97.44 114 LYS A C 1
ATOM 913 O O . LYS A 1 114 ? 0.386 7.097 35.590 1.00 97.44 114 LYS A O 1
ATOM 918 N N . GLN A 1 115 ? 0.535 5.068 34.648 1.00 97.12 115 GLN A N 1
ATOM 919 C CA . GLN A 1 115 ? 1.702 4.654 35.445 1.00 97.12 115 GLN A CA 1
ATOM 920 C C . GLN A 1 115 ? 2.949 5.487 35.116 1.00 97.12 115 GLN A C 1
ATOM 922 O O . GLN A 1 115 ? 3.784 5.705 35.989 1.00 97.12 115 GLN A O 1
ATOM 927 N N . PHE A 1 116 ? 3.048 5.993 33.885 1.00 94.44 116 PHE A N 1
ATOM 928 C CA . PHE A 1 116 ? 4.103 6.909 33.447 1.00 94.44 116 PHE A CA 1
ATOM 929 C C . PHE A 1 116 ? 3.758 8.393 33.661 1.00 94.44 116 PHE A C 1
ATOM 931 O O . PHE A 1 116 ? 4.531 9.259 33.256 1.00 94.44 116 PHE A O 1
ATOM 938 N N . GLY A 1 117 ? 2.634 8.699 34.319 1.00 96.81 117 GLY A N 1
ATOM 939 C CA . GLY A 1 117 ? 2.232 10.066 34.661 1.00 96.81 117 GLY A CA 1
ATOM 940 C C . GLY A 1 117 ? 1.493 10.824 33.556 1.00 96.81 117 GLY A C 1
ATOM 941 O O . GLY A 1 117 ? 1.444 12.049 33.609 1.00 96.81 117 GLY A O 1
ATOM 942 N N . PHE A 1 118 ? 0.927 10.126 32.568 1.00 97.62 118 PHE A N 1
ATOM 943 C CA . PHE A 1 118 ? 0.123 10.734 31.504 1.00 97.62 118 PHE A CA 1
ATOM 944 C C . PHE A 1 118 ? -1.375 10.541 31.757 1.00 97.62 118 PHE A C 1
ATOM 946 O O . PHE A 1 118 ? -1.827 9.437 32.066 1.00 97.62 118 PHE A O 1
ATOM 953 N N . ASP A 1 119 ? -2.154 11.608 31.582 1.00 94.69 119 ASP A N 1
ATOM 954 C CA . ASP A 1 119 ? -3.600 11.603 31.842 1.00 94.69 119 ASP A CA 1
ATOM 955 C C . ASP A 1 119 ? -4.418 10.964 30.708 1.00 94.69 119 ASP A C 1
ATOM 957 O O . ASP A 1 119 ? -5.508 10.433 30.947 1.00 94.69 119 ASP A O 1
ATOM 961 N N . ASP A 1 120 ? -3.886 10.981 29.481 1.00 96.69 120 ASP A N 1
ATOM 962 C CA . ASP A 1 120 ? -4.527 10.445 28.282 1.00 96.69 120 ASP A CA 1
ATOM 963 C C . ASP A 1 120 ? -3.523 9.804 27.303 1.00 96.69 120 ASP A C 1
ATOM 965 O O . ASP A 1 120 ? -2.305 9.979 27.387 1.00 96.69 120 ASP A O 1
ATOM 969 N N . LEU A 1 121 ? -4.047 9.044 26.337 1.00 96.75 121 LEU A N 1
ATOM 970 C CA . LEU A 1 121 ? -3.227 8.405 25.305 1.00 96.75 121 LEU A CA 1
ATOM 971 C C . LEU A 1 121 ? -2.624 9.398 24.310 1.00 96.75 121 LEU A C 1
ATOM 973 O O . LEU A 1 121 ? -1.608 9.089 23.692 1.00 96.75 121 LEU A O 1
ATOM 977 N N . ALA A 1 122 ? -3.236 10.565 24.108 1.00 97.25 122 ALA A N 1
ATOM 978 C CA . ALA A 1 122 ? -2.759 11.533 23.127 1.00 97.25 122 ALA A CA 1
ATOM 979 C C . ALA A 1 122 ? -1.423 12.146 23.575 1.00 97.25 122 ALA A C 1
ATOM 981 O O . ALA A 1 122 ? -0.454 12.132 22.816 1.00 97.25 122 ALA A O 1
ATOM 982 N N . SER A 1 123 ? -1.358 12.605 24.823 1.00 97.06 123 SER A N 1
ATOM 983 C CA . SER A 1 123 ? -0.163 13.125 25.485 1.00 97.06 123 SER A CA 1
ATOM 984 C C . SER A 1 123 ? 0.926 12.060 25.616 1.00 97.06 123 SER A C 1
ATOM 986 O O . SER A 1 123 ? 2.078 12.332 25.276 1.00 97.06 123 SER A O 1
ATOM 988 N N . PHE A 1 124 ? 0.567 10.829 25.996 1.00 96.88 124 PHE A N 1
ATOM 989 C CA . PHE A 1 124 ? 1.516 9.716 26.055 1.00 96.88 124 PHE A CA 1
ATOM 990 C C . PHE A 1 124 ? 2.117 9.391 24.680 1.00 96.88 124 PHE A C 1
ATOM 992 O O . PHE A 1 124 ? 3.336 9.319 24.527 1.00 96.88 124 PHE A O 1
ATOM 999 N N . ASN A 1 125 ? 1.280 9.277 23.643 1.00 96.00 125 ASN A N 1
ATOM 1000 C CA . ASN A 1 125 ? 1.740 9.033 22.275 1.00 96.00 125 ASN A CA 1
ATOM 1001 C C . ASN A 1 125 ? 2.590 10.187 21.731 1.00 96.00 125 ASN A C 1
ATOM 1003 O O . ASN A 1 125 ? 3.518 9.949 20.960 1.00 96.00 125 ASN A O 1
ATOM 1007 N N . GLN A 1 126 ? 2.277 11.432 22.097 1.00 96.62 126 GLN A N 1
ATOM 1008 C CA . GLN A 1 126 ? 3.075 12.588 21.702 1.00 96.62 126 GLN A CA 1
ATOM 1009 C C . GLN A 1 126 ? 4.454 12.557 22.369 1.00 96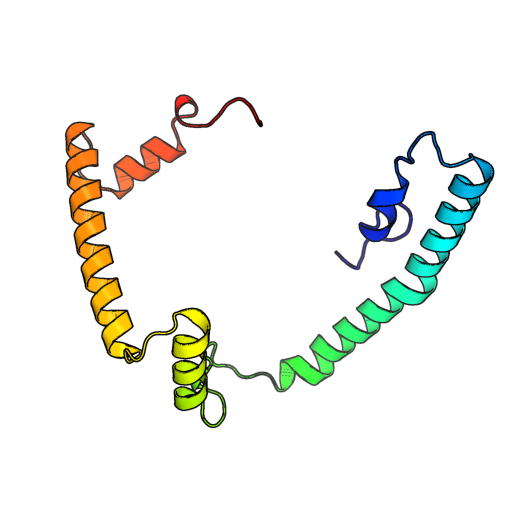.62 126 GLN A C 1
ATOM 1011 O O . GLN A 1 126 ? 5.459 12.720 21.683 1.00 96.62 126 GLN A O 1
ATOM 1016 N N . HIS A 1 127 ? 4.521 12.235 23.663 1.00 95.12 127 HIS A N 1
ATOM 1017 C CA . HIS A 1 127 ? 5.793 12.040 24.356 1.00 95.12 127 HIS A CA 1
ATOM 1018 C C . HIS A 1 127 ? 6.646 10.949 23.701 1.00 95.12 127 HIS A C 1
ATOM 1020 O O . HIS A 1 127 ? 7.826 11.182 23.442 1.00 95.12 127 HIS A O 1
ATOM 1026 N N . ILE A 1 128 ? 6.048 9.800 23.356 1.00 94.56 128 ILE A N 1
ATOM 1027 C CA . ILE A 1 128 ? 6.764 8.719 22.661 1.00 94.56 128 ILE A CA 1
ATOM 1028 C C . ILE A 1 128 ? 7.355 9.203 21.332 1.00 94.56 128 ILE A C 1
ATOM 1030 O O . ILE A 1 128 ? 8.479 8.846 20.983 1.00 94.56 128 ILE A O 1
ATOM 1034 N N . LYS A 1 129 ? 6.605 10.024 20.588 1.00 95.06 129 LYS A N 1
ATOM 1035 C CA . LYS A 1 129 ? 7.054 10.572 19.303 1.00 95.06 129 LYS A CA 1
ATOM 1036 C C . LYS A 1 129 ? 8.188 11.589 19.444 1.00 95.06 129 LYS A C 1
ATOM 1038 O O . LYS A 1 129 ? 9.041 11.680 18.562 1.00 95.06 129 LYS A O 1
ATOM 1043 N N . ASP A 1 130 ? 8.192 12.360 20.524 1.00 95.62 130 ASP A N 1
ATOM 1044 C CA . ASP A 1 130 ? 9.136 13.462 20.702 1.00 95.62 130 ASP A CA 1
ATOM 1045 C C . ASP A 1 130 ? 10.428 13.027 21.407 1.00 95.62 130 ASP A C 1
ATOM 1047 O O . ASP A 1 130 ? 11.499 13.587 21.142 1.00 95.62 130 ASP A O 1
ATOM 1051 N N . ASP A 1 131 ? 10.372 12.005 22.266 1.00 94.31 131 ASP A N 1
ATOM 1052 C CA . ASP A 1 131 ? 11.553 11.517 22.971 1.00 94.31 131 ASP A CA 1
ATOM 1053 C C . ASP A 1 131 ? 12.433 10.646 22.066 1.00 94.31 131 ASP A C 1
ATOM 1055 O O . ASP A 1 131 ? 12.240 9.442 21.890 1.00 94.31 131 ASP A O 1
ATOM 1059 N N . ARG A 1 132 ? 13.491 11.267 21.534 1.00 91.12 132 ARG A N 1
ATOM 1060 C CA . ARG A 1 132 ? 14.511 10.606 20.708 1.00 91.12 132 ARG A CA 1
ATOM 1061 C C . ARG A 1 132 ? 15.179 9.406 21.374 1.00 91.12 132 ARG A C 1
ATOM 1063 O O . ARG A 1 132 ? 15.694 8.562 20.649 1.00 91.12 132 ARG A O 1
ATOM 1070 N N . LYS A 1 133 ? 15.165 9.296 22.704 1.00 90.12 133 LYS A N 1
ATOM 1071 C CA . LYS A 1 133 ? 15.722 8.138 23.417 1.00 90.12 133 LYS A CA 1
ATOM 1072 C C . LYS A 1 133 ? 14.894 6.869 23.219 1.00 90.12 133 LYS A C 1
ATOM 1074 O O . LYS A 1 133 ? 15.432 5.780 23.383 1.00 90.12 133 LYS A O 1
ATOM 1079 N N . LEU A 1 134 ? 13.616 7.003 22.860 1.00 90.75 134 LEU A N 1
ATOM 1080 C CA . LEU A 1 134 ? 12.717 5.881 22.577 1.00 90.75 134 LEU A CA 1
ATOM 1081 C C . LEU A 1 134 ? 12.857 5.359 21.140 1.00 90.75 134 LEU A C 1
ATOM 1083 O O . LEU A 1 134 ? 12.277 4.333 20.790 1.00 90.75 134 LEU A O 1
ATOM 1087 N N . TYR A 1 135 ? 13.645 6.039 20.306 1.00 89.94 135 TYR A N 1
ATOM 1088 C CA . TYR A 1 135 ? 13.951 5.600 18.953 1.00 89.94 135 TYR A CA 1
ATOM 1089 C C . TYR A 1 135 ? 15.232 4.773 18.935 1.00 89.94 135 TYR A C 1
ATOM 1091 O O . TYR A 1 135 ? 16.245 5.146 19.528 1.00 89.94 135 TYR A O 1
ATOM 1099 N N . ALA A 1 136 ? 15.207 3.669 18.190 1.00 89.38 136 ALA A N 1
ATOM 1100 C CA . ALA A 1 136 ? 16.406 2.887 17.936 1.00 89.38 136 ALA A CA 1
ATOM 1101 C C . ALA A 1 136 ? 17.478 3.753 17.248 1.00 89.38 136 ALA A C 1
ATOM 1103 O O . ALA A 1 136 ? 17.209 4.430 16.254 1.00 89.38 136 ALA A O 1
ATOM 1104 N N . THR A 1 137 ? 18.702 3.718 17.776 1.00 84.75 137 THR A N 1
ATOM 1105 C CA . THR A 1 137 ? 19.855 4.472 17.253 1.00 84.75 137 THR A CA 1
ATOM 1106 C C . THR A 1 137 ? 20.731 3.653 16.305 1.00 84.75 137 THR A C 1
ATOM 1108 O O . THR A 1 137 ? 21.603 4.210 15.640 1.00 84.75 137 THR A O 1
ATOM 1111 N N . SER A 1 138 ? 20.489 2.345 16.197 1.00 81.75 138 SER A N 1
ATOM 1112 C CA . SER A 1 138 ? 21.190 1.437 15.288 1.00 81.75 138 SER A CA 1
ATOM 1113 C C . SER A 1 138 ? 20.198 0.733 14.367 1.00 81.75 138 SER A C 1
ATOM 1115 O O . SER A 1 138 ? 19.262 0.095 14.844 1.00 81.75 138 SER A O 1
ATOM 1117 N N . GLY A 1 139 ? 20.421 0.818 13.055 1.00 65.44 139 GLY A N 1
ATOM 1118 C CA . GLY A 1 139 ? 19.764 -0.056 12.084 1.00 65.44 139 GLY A CA 1
ATOM 1119 C C . GLY A 1 139 ? 20.527 -1.373 11.989 1.00 65.44 139 GLY A C 1
ATOM 1120 O O . GLY A 1 139 ? 21.521 -1.441 11.267 1.00 65.44 139 GLY A O 1
ATOM 1121 N N . GLN A 1 140 ? 20.088 -2.380 12.740 1.00 47.31 140 GLN A N 1
ATOM 1122 C CA . GLN A 1 140 ? 20.297 -3.786 12.389 1.00 47.31 140 GLN A CA 1
ATOM 1123 C C . GLN A 1 140 ? 18.971 -4.355 11.900 1.00 47.31 140 GLN A C 1
ATOM 1125 O O . GLN A 1 140 ? 17.934 -3.994 12.500 1.00 47.31 140 GLN A O 1
#

Nearest PDB structures (foldseek):
  3o0y-assembly1_A  TM=9.055E-01  e=6.426E-04  Colwellia psychrerythraea 34H
  8j07-assembly1_8G  TM=1.978E-01  e=8.987E+00  Homo sapiens

pLDDT: mean 93.24, std 8.24, range [47.12, 98.5]

Sequence (140 aa):
MASKTGEDSPFYKPLKEFPSSVADADQKRLREAVLKVIAHQIIPAYQRFVTFMRNEYAPHGRTEPGVWALPDGDARYRYAIRRMTTTDLSPDQIYEIGMKQLKETEAEMLAVAKQFGFDDLASFNQHIKDDRKLYATSGQ

Secondary structure (DSSP, 8-state):
-TT--GGGSGGGGGGSS--TTS-HHHHHHHHHHHHHHIIIIIHHHHHHHHHHIIIIIGGGS-S--SGGGSTTHHHHHHHHHHHHH-----HHHHHHHHHHHHHHHHHHHHHHHHHTT-SSHHHHHHHHHH-GGGS-SS--

Solvent-accessible surface area (backbone atoms only — not comparable to full-atom values): 8420 Å² total; per-residue (Å²): 122,82,81,47,59,64,82,72,13,76,87,35,54,76,65,80,61,74,63,91,89,57,54,68,71,56,52,53,53,50,51,55,52,49,44,50,42,42,65,72,47,50,40,53,49,52,51,50,50,51,49,42,45,60,73,63,45,52,81,72,50,79,88,65,92,52,66,59,77,42,92,65,10,64,61,53,50,52,50,48,47,30,73,76,68,72,48,88,72,51,73,65,57,51,49,52,52,49,55,52,50,51,54,51,52,54,52,53,52,38,56,53,30,43,76,76,74,27,95,42,60,66,64,39,54,48,48,59,72,66,40,68,85,78,48,84,90,68,95,127

Foldseek 3Di:
DLPDAQCRDPQNVVLPDDDPPDDPVRSVVVSVVSNCCSVPPRSVVVVVVVCCCPPPNVVVDDPDPAQCPDVVSLVVVQVVCCVPPVDNDHPVRVVVVVVVVVVVVLVVCCVVCVVVPHNHPVVSVVCCVPPPVNDDPDDD

Mean predicted aligned error: 6.63 Å